Protein AF-M6VMA2-F1 (afdb_monomer)

Nearest PDB structures (foldseek):
  3pmo-assembly1_A  TM=9.880E-01  e=1.086E+00  Pseudomonas aeruginosa
  9gva-assembly1_BBB  TM=5.549E-01  e=5.946E-02  Porphyromonas gingivalis
  4eab-assembly1_A  TM=6.620E-01  e=3.600E-01  Caulobacter vibrioides
  3bss-assembly1_A  TM=4.924E-01  e=1.793E-01  Campylobacter jejuni
  4eaa-assembly1_A  TM=4.377E-01  e=2.540E-01  Caulobacter vibrioides

Structure (mmCIF, N/CA/C/O backbone):
data_AF-M6VMA2-F1
#
_entry.id   AF-M6VMA2-F1
#
loop_
_atom_site.group_PDB
_atom_site.id
_atom_site.type_symbol
_atom_site.label_atom_id
_atom_site.label_alt_id
_atom_site.label_comp_id
_atom_site.label_asym_id
_atom_site.label_entity_id
_atom_site.label_seq_id
_atom_site.pdbx_PDB_ins_code
_atom_site.Cartn_x
_atom_site.Cartn_y
_atom_site.Cartn_z
_atom_site.occupancy
_atom_site.B_iso_or_equiv
_atom_site.auth_seq_id
_atom_site.auth_comp_id
_atom_site.auth_asym_id
_atom_site.auth_atom_id
_atom_site.pdbx_PDB_model_num
ATOM 1 N N . MET A 1 1 ? 0.959 18.234 1.000 1.00 54.94 1 MET A N 1
ATOM 2 C CA . MET A 1 1 ? 0.957 16.882 1.595 1.00 54.94 1 MET A CA 1
ATOM 3 C C . MET A 1 1 ? 0.345 15.927 0.593 1.00 54.94 1 MET A C 1
ATOM 5 O O . MET A 1 1 ? -0.660 16.297 -0.007 1.00 54.94 1 MET A O 1
ATOM 9 N N . SER A 1 2 ? 0.962 14.766 0.369 1.00 61.25 2 SER A N 1
ATOM 10 C CA . SER A 1 2 ? 0.368 13.704 -0.448 1.00 61.25 2 SER A CA 1
ATOM 11 C C . SER A 1 2 ? -0.894 13.203 0.248 1.00 61.25 2 SER A C 1
ATOM 13 O O . SER A 1 2 ? -0.822 12.731 1.378 1.00 61.25 2 SER A O 1
ATOM 15 N N . LYS A 1 3 ? -2.047 13.365 -0.400 1.00 69.88 3 LYS A N 1
ATOM 16 C CA . LYS A 1 3 ? -3.338 12.890 0.103 1.00 69.88 3 LYS A CA 1
ATOM 17 C C . LYS A 1 3 ? -3.665 11.558 -0.553 1.00 69.88 3 LYS A C 1
ATOM 19 O O . LYS A 1 3 ? -3.625 11.462 -1.783 1.00 69.88 3 LYS A O 1
ATOM 24 N N . ILE A 1 4 ? -4.024 10.566 0.253 1.00 79.75 4 ILE A N 1
ATOM 25 C CA . ILE A 1 4 ? -4.527 9.279 -0.235 1.00 79.75 4 ILE A CA 1
ATOM 26 C C . ILE A 1 4 ? -6.029 9.175 0.000 1.00 79.75 4 ILE A C 1
ATOM 28 O O . ILE A 1 4 ? -6.593 9.879 0.837 1.00 79.75 4 ILE A O 1
ATOM 32 N N . LEU A 1 5 ? -6.675 8.286 -0.743 1.00 83.75 5 LEU A N 1
ATOM 33 C CA . LEU A 1 5 ? -8.076 7.948 -0.578 1.00 83.75 5 LEU A CA 1
ATOM 34 C C . LEU A 1 5 ? -8.197 6.537 0.001 1.00 83.75 5 LEU A C 1
ATOM 36 O O . LEU A 1 5 ? -7.670 5.591 -0.582 1.00 83.75 5 LEU A O 1
ATOM 40 N N . LEU A 1 6 ? -8.940 6.371 1.096 1.00 82.88 6 LEU A N 1
ATOM 41 C CA . LEU A 1 6 ? -9.276 5.046 1.640 1.00 82.88 6 LEU A CA 1
ATOM 42 C C . LEU A 1 6 ? -10.770 4.767 1.480 1.00 82.88 6 LEU A C 1
ATOM 44 O O . LEU A 1 6 ? -11.602 5.662 1.661 1.00 82.88 6 LEU A O 1
ATOM 48 N N . PHE A 1 7 ? -11.125 3.525 1.145 1.00 79.12 7 PHE A N 1
ATOM 49 C CA . PHE A 1 7 ? -12.523 3.130 0.957 1.00 79.12 7 PHE A CA 1
ATOM 50 C C . PHE A 1 7 ? -13.209 2.852 2.296 1.00 79.12 7 PHE A C 1
ATOM 52 O O . PHE A 1 7 ? -12.879 1.899 2.998 1.00 79.12 7 PHE A O 1
ATOM 59 N N . VAL A 1 8 ? -14.177 3.677 2.677 1.00 78.12 8 VAL A N 1
ATOM 60 C CA . VAL A 1 8 ? -14.902 3.581 3.948 1.00 78.12 8 VAL A CA 1
ATOM 61 C C . VAL A 1 8 ? -16.257 2.919 3.719 1.00 78.12 8 VAL A C 1
ATOM 63 O O . VAL A 1 8 ? -17.251 3.622 3.597 1.00 78.12 8 VAL A O 1
ATOM 66 N N . GLY A 1 9 ? -16.309 1.583 3.674 1.00 75.31 9 GLY A N 1
ATOM 67 C CA . GLY A 1 9 ? -17.556 0.796 3.641 1.00 75.31 9 GLY A CA 1
ATOM 68 C C . GLY A 1 9 ? -18.687 1.432 2.813 1.00 75.31 9 GLY A C 1
ATOM 69 O O . GLY A 1 9 ? -18.518 1.719 1.633 1.00 75.31 9 GLY A O 1
ATOM 70 N N . ASN A 1 10 ? -19.820 1.727 3.461 1.00 78.38 10 ASN A N 1
ATOM 71 C CA . ASN A 1 10 ? -21.011 2.321 2.828 1.00 78.38 10 ASN A CA 1
ATOM 72 C C . ASN A 1 10 ? -20.874 3.811 2.452 1.00 78.38 10 ASN A C 1
ATOM 74 O O . ASN A 1 10 ? -21.818 4.405 1.939 1.00 78.38 10 ASN A O 1
ATOM 78 N N . VAL A 1 11 ? -19.737 4.437 2.745 1.00 82.69 11 VAL A N 1
ATOM 79 C CA . VAL A 1 11 ? -19.480 5.868 2.528 1.00 82.69 11 VAL A CA 1
ATOM 80 C C . VAL A 1 11 ? -18.606 6.112 1.294 1.00 82.69 11 VAL A C 1
ATOM 82 O O . VAL A 1 11 ? -18.640 7.199 0.726 1.00 82.69 11 VAL A O 1
ATOM 85 N N . GLY A 1 12 ? -17.845 5.113 0.845 1.00 81.38 12 GLY A N 1
ATOM 86 C CA . GLY A 1 12 ? -16.957 5.248 -0.308 1.00 81.38 12 GLY A CA 1
ATOM 87 C C . GLY A 1 12 ? -15.598 5.869 0.027 1.00 81.38 12 GLY A C 1
ATOM 88 O O . GLY A 1 12 ? -15.126 5.803 1.160 1.00 81.38 12 GLY A O 1
ATOM 89 N N . TRP A 1 13 ? -14.925 6.424 -0.981 1.00 85.56 13 TRP A N 1
ATOM 90 C CA . TRP A 1 13 ? -13.554 6.935 -0.870 1.00 85.56 13 TRP A CA 1
ATOM 91 C C . TRP A 1 13 ? -13.496 8.264 -0.109 1.00 85.56 13 TRP A C 1
ATOM 93 O O . TRP A 1 13 ? -14.154 9.225 -0.503 1.00 85.56 13 TRP A O 1
ATOM 103 N N . LYS A 1 14 ? -12.677 8.336 0.945 1.00 86.56 14 LYS A N 1
ATOM 104 C CA . LYS A 1 14 ? -12.412 9.567 1.709 1.00 86.56 14 LYS A CA 1
ATOM 105 C C . LYS A 1 14 ? -10.937 9.930 1.678 1.00 86.56 14 LYS A C 1
ATOM 107 O O . LYS A 1 14 ? -10.112 9.028 1.624 1.00 86.56 14 LYS A O 1
ATOM 112 N N . GLU A 1 15 ? -10.630 11.226 1.724 1.00 85.62 15 GLU A N 1
ATOM 113 C CA . GLU A 1 15 ? -9.256 11.728 1.853 1.00 85.62 15 GLU A CA 1
ATOM 114 C C . GLU A 1 15 ? -8.706 11.470 3.254 1.00 85.62 15 GLU A C 1
ATOM 116 O O . GLU A 1 15 ? -9.408 11.688 4.241 1.00 85.62 15 GLU A O 1
ATOM 121 N N . PHE A 1 16 ? -7.441 11.060 3.322 1.00 81.69 16 PHE A N 1
ATOM 122 C CA . PHE A 1 16 ? -6.710 10.859 4.568 1.00 81.69 16 PHE A CA 1
ATOM 123 C C . PHE A 1 16 ? -5.323 11.488 4.505 1.00 81.69 16 PHE A C 1
ATOM 125 O O . PHE A 1 16 ? -4.668 11.514 3.454 1.00 81.69 16 PHE A O 1
ATOM 132 N N . ASP A 1 17 ? -4.901 11.986 5.664 1.00 79.44 17 ASP A N 1
ATOM 133 C CA . ASP A 1 17 ? -3.537 12.414 5.932 1.00 79.44 17 ASP A CA 1
ATOM 134 C C . ASP A 1 17 ? -2.729 11.199 6.401 1.00 79.44 17 ASP A C 1
ATOM 136 O O . ASP A 1 17 ? -3.156 10.470 7.292 1.00 79.44 17 ASP A O 1
ATOM 140 N N . LEU A 1 18 ? -1.561 10.974 5.802 1.00 75.94 18 LEU A N 1
ATOM 141 C CA . LEU A 1 18 ? -0.681 9.858 6.159 1.00 75.94 18 LEU A CA 1
ATOM 142 C C . LEU A 1 18 ? -0.093 9.978 7.576 1.00 75.94 18 LEU A C 1
ATOM 144 O O . LEU A 1 18 ? 0.490 9.014 8.065 1.00 75.94 18 LEU A O 1
ATOM 148 N N . SER A 1 19 ? -0.232 11.135 8.230 1.00 77.31 19 SER A N 1
ATOM 149 C CA . SER A 1 19 ? 0.099 11.306 9.649 1.00 77.31 19 SER A CA 1
ATOM 150 C C . SER A 1 19 ? -0.937 10.704 10.608 1.00 77.31 19 SER A C 1
ATOM 152 O O . SER A 1 19 ? -0.613 10.503 11.778 1.00 77.31 19 SER A O 1
ATOM 154 N N . ASP A 1 20 ? -2.146 10.373 10.140 1.00 82.50 20 ASP A N 1
ATOM 155 C CA . ASP A 1 20 ? -3.168 9.682 10.934 1.00 82.50 20 ASP A CA 1
ATOM 156 C C . ASP A 1 20 ? -2.931 8.165 10.902 1.00 82.50 20 ASP A C 1
ATOM 158 O O . ASP A 1 20 ? -3.448 7.428 10.056 1.00 82.50 20 ASP A O 1
ATOM 162 N N . THR A 1 21 ? -2.094 7.694 11.825 1.00 83.12 21 THR A N 1
ATOM 163 C CA . THR A 1 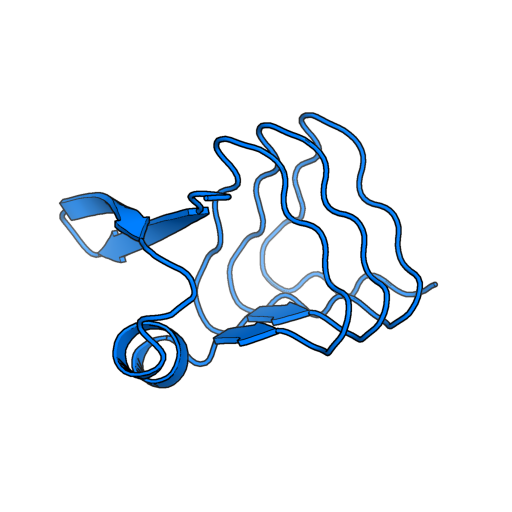21 ? -1.712 6.280 11.908 1.00 83.12 21 THR A CA 1
ATOM 164 C C . THR A 1 21 ? -2.843 5.385 12.418 1.00 83.12 21 THR A C 1
ATOM 166 O O . THR A 1 21 ? -2.861 4.202 12.085 1.00 83.12 21 THR A O 1
ATOM 169 N N . GLU A 1 22 ? -3.820 5.918 13.161 1.00 88.00 22 GLU A N 1
ATOM 170 C CA . GLU A 1 22 ? -4.908 5.123 13.751 1.00 88.00 22 GLU A CA 1
ATOM 171 C C . GLU A 1 22 ? -5.830 4.541 12.667 1.00 88.00 22 GLU A C 1
ATOM 173 O O . GLU A 1 22 ? -6.213 3.369 12.720 1.00 88.00 22 GLU A O 1
ATOM 178 N N . GLU A 1 23 ? -6.174 5.325 11.641 1.00 84.38 23 GLU A N 1
ATOM 179 C CA . GLU A 1 23 ? -6.987 4.827 10.524 1.00 84.38 23 GLU A CA 1
ATOM 180 C C . GLU A 1 23 ? -6.242 3.811 9.652 1.00 84.38 23 GLU A C 1
ATOM 182 O O . GLU A 1 23 ? -6.855 2.855 9.160 1.00 84.38 23 GLU A O 1
ATOM 187 N N . LEU A 1 24 ? -4.924 3.970 9.486 1.00 88.50 24 LEU A N 1
ATOM 188 C CA . LEU A 1 24 ? -4.091 2.984 8.794 1.00 88.50 24 LEU A CA 1
ATOM 189 C C . LEU A 1 24 ? -4.074 1.658 9.564 1.00 88.50 24 LEU A C 1
ATOM 191 O O . LEU A 1 24 ? -4.315 0.602 8.971 1.00 88.50 24 LEU A O 1
ATOM 195 N N . GLU A 1 25 ? -3.895 1.712 10.885 1.00 90.31 25 GLU A N 1
ATOM 196 C CA . GLU A 1 25 ? -3.926 0.543 11.769 1.00 90.31 25 GLU A CA 1
ATOM 197 C C . GLU A 1 25 ? -5.286 -0.168 11.738 1.00 90.31 25 GLU A C 1
ATOM 199 O O . GLU A 1 25 ? -5.338 -1.379 11.510 1.00 90.31 25 GLU A O 1
ATOM 204 N N . LYS A 1 26 ? -6.402 0.569 11.858 1.00 91.00 26 LYS A N 1
ATOM 205 C CA . LYS A 1 26 ? -7.770 0.007 11.777 1.00 91.00 26 LYS A CA 1
ATOM 206 C C . LYS A 1 26 ? -8.024 -0.768 10.487 1.00 91.00 26 LYS A C 1
ATOM 208 O O . LYS A 1 26 ? -8.796 -1.726 10.475 1.00 91.00 26 LYS A O 1
ATOM 213 N N . ARG A 1 27 ? -7.407 -0.341 9.386 1.00 88.31 27 ARG A N 1
ATOM 214 C CA . ARG A 1 27 ? -7.570 -0.944 8.053 1.00 88.31 27 ARG A CA 1
ATOM 215 C C . ARG A 1 27 ? -6.492 -1.967 7.733 1.00 88.31 27 ARG A C 1
ATOM 217 O O . ARG A 1 27 ? -6.520 -2.529 6.636 1.00 88.31 27 ARG A O 1
ATOM 224 N N . ASN A 1 28 ? -5.578 -2.215 8.669 1.00 95.19 28 ASN A N 1
ATOM 225 C CA . ASN A 1 28 ? -4.402 -3.053 8.492 1.00 95.19 28 ASN A CA 1
ATOM 226 C C . ASN A 1 28 ? -3.579 -2.645 7.259 1.00 95.19 28 ASN A C 1
ATOM 228 O O . ASN A 1 28 ? -3.229 -3.481 6.423 1.00 95.19 28 ASN A O 1
ATOM 232 N N . ILE A 1 29 ? -3.346 -1.341 7.107 1.00 94.56 29 ILE A N 1
ATOM 233 C CA . ILE A 1 29 ? -2.509 -0.773 6.053 1.00 94.56 29 ILE A CA 1
ATOM 234 C C . ILE A 1 29 ? -1.145 -0.451 6.653 1.00 94.56 29 ILE A C 1
ATOM 236 O O . ILE A 1 29 ? -1.051 0.315 7.608 1.00 94.56 29 ILE A O 1
ATOM 240 N N . THR A 1 30 ? -0.084 -1.005 6.074 1.00 94.94 30 THR A N 1
ATOM 241 C CA . THR A 1 30 ? 1.295 -0.689 6.465 1.00 94.94 30 THR A CA 1
ATOM 242 C C . THR A 1 30 ? 2.036 -0.081 5.290 1.00 94.94 30 THR A C 1
ATOM 244 O O . THR A 1 30 ? 2.003 -0.636 4.190 1.00 94.94 30 THR A O 1
ATOM 247 N N . ILE A 1 31 ? 2.726 1.030 5.533 1.00 93.88 31 ILE A N 1
ATOM 248 C CA . ILE A 1 31 ? 3.523 1.745 4.536 1.00 93.88 31 ILE A CA 1
ATOM 249 C C . ILE A 1 31 ? 4.971 1.743 5.019 1.00 93.88 31 ILE A C 1
ATOM 251 O O . ILE A 1 31 ? 5.245 2.186 6.134 1.00 93.88 31 ILE A O 1
ATOM 255 N N . GLY A 1 32 ? 5.877 1.207 4.202 1.00 94.75 32 GLY A N 1
ATOM 256 C CA . GLY A 1 32 ? 7.304 1.188 4.486 1.00 94.75 32 GLY A CA 1
ATOM 257 C C . GLY A 1 32 ? 7.931 2.583 4.522 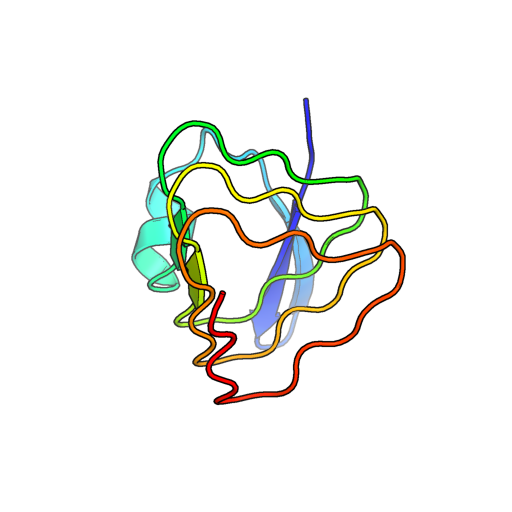1.00 94.75 32 GLY A C 1
ATOM 258 O O . GLY A 1 32 ? 7.295 3.620 4.317 1.00 94.75 32 GLY A O 1
ATOM 259 N N . THR A 1 33 ? 9.230 2.615 4.788 1.00 93.88 33 THR A N 1
ATOM 260 C CA . THR A 1 33 ? 10.009 3.857 4.777 1.00 93.88 33 THR A CA 1
ATOM 261 C C . THR A 1 33 ? 10.268 4.331 3.349 1.00 93.88 33 THR A C 1
ATOM 263 O O . THR A 1 33 ? 10.368 3.520 2.434 1.00 93.88 33 THR A O 1
ATOM 266 N N . ASN A 1 34 ? 10.423 5.646 3.166 1.00 94.62 34 ASN A N 1
ATOM 267 C CA . ASN A 1 34 ? 10.729 6.273 1.871 1.00 94.62 34 ASN A CA 1
ATOM 268 C C . ASN A 1 34 ? 9.713 5.969 0.746 1.00 94.62 34 ASN A C 1
ATOM 270 O O . ASN A 1 34 ? 10.045 6.000 -0.437 1.00 94.62 34 ASN A O 1
ATOM 274 N N . VAL A 1 35 ? 8.450 5.723 1.101 1.00 94.25 35 VAL A N 1
ATOM 275 C CA . VAL A 1 35 ? 7.384 5.549 0.111 1.00 94.25 35 VAL A CA 1
ATOM 276 C C . VAL A 1 35 ? 6.913 6.904 -0.408 1.00 94.25 35 VAL A C 1
ATOM 278 O O . VAL A 1 35 ? 6.574 7.808 0.362 1.00 94.25 35 VAL A O 1
ATOM 281 N N . LYS A 1 36 ? 6.837 7.040 -1.731 1.00 93.62 36 LYS A N 1
ATOM 282 C CA . LYS A 1 36 ? 6.255 8.207 -2.404 1.00 93.62 36 LYS A CA 1
ATOM 283 C C . LYS A 1 36 ? 4.897 7.831 -2.964 1.00 93.62 36 LYS A C 1
ATOM 285 O O . LYS A 1 36 ? 4.800 6.907 -3.764 1.00 93.62 36 LYS A O 1
ATOM 290 N N . ILE A 1 37 ? 3.858 8.566 -2.574 1.00 93.25 37 ILE A N 1
ATOM 291 C CA . ILE A 1 37 ? 2.493 8.340 -3.058 1.00 93.25 37 ILE A CA 1
ATOM 292 C C . ILE A 1 37 ? 2.007 9.575 -3.809 1.00 93.25 37 ILE A C 1
ATOM 294 O O . ILE A 1 37 ? 2.015 10.690 -3.271 1.00 93.25 37 ILE A O 1
ATOM 298 N N . GLY A 1 38 ? 1.618 9.362 -5.065 1.00 92.50 38 GLY A N 1
ATOM 299 C CA . GLY A 1 38 ? 1.034 10.364 -5.942 1.00 92.50 38 GLY A CA 1
ATOM 300 C C . GLY A 1 38 ? -0.373 10.782 -5.520 1.00 92.50 38 GLY A C 1
ATOM 301 O O . GLY A 1 38 ? -0.952 10.298 -4.546 1.00 92.50 38 GLY A O 1
ATOM 302 N N . ASN A 1 39 ? -0.949 11.714 -6.270 1.00 90.00 39 ASN A N 1
ATOM 303 C CA . ASN A 1 39 ? -2.253 12.277 -5.941 1.00 90.00 39 ASN A CA 1
ATOM 304 C C . ASN A 1 39 ? -3.396 11.358 -6.374 1.00 90.00 39 ASN A C 1
ATOM 306 O O . ASN A 1 39 ? -3.358 10.764 -7.454 1.00 90.00 39 ASN A O 1
ATOM 310 N N . GLY A 1 40 ? -4.455 11.301 -5.563 1.00 90.44 40 GLY A N 1
ATOM 311 C CA . GLY A 1 40 ? -5.678 10.566 -5.901 1.00 90.44 40 GLY A CA 1
ATOM 312 C C . GLY A 1 40 ? -5.508 9.047 -5.901 1.00 90.44 40 GLY A C 1
ATOM 313 O O . GLY A 1 40 ? -6.301 8.352 -6.534 1.00 90.44 40 GLY A O 1
ATOM 314 N N . VAL A 1 41 ? -4.476 8.541 -5.220 1.00 94.69 41 VAL A N 1
ATOM 315 C CA . VAL A 1 41 ? -4.272 7.105 -5.018 1.00 94.69 41 VAL A CA 1
ATOM 316 C C . VAL A 1 41 ? -5.351 6.567 -4.093 1.00 94.69 41 VAL A C 1
ATOM 318 O O . VAL A 1 41 ? -5.652 7.167 -3.063 1.00 94.69 41 VAL A O 1
ATOM 321 N N . LYS A 1 42 ? -5.925 5.432 -4.468 1.00 95.25 42 LYS A N 1
ATOM 322 C CA . LYS A 1 42 ? -6.977 4.732 -3.738 1.00 95.25 42 LYS A CA 1
ATOM 323 C C . LYS A 1 42 ? -6.412 3.445 -3.159 1.00 95.25 42 LYS A C 1
ATOM 325 O O . LYS A 1 42 ? -5.938 2.616 -3.924 1.00 95.25 42 LYS A O 1
ATOM 330 N N . ILE A 1 43 ? -6.475 3.272 -1.841 1.00 94.94 43 ILE A N 1
ATOM 331 C CA . ILE A 1 43 ? -5.965 2.081 -1.149 1.00 94.94 43 ILE A CA 1
ATOM 332 C C . ILE A 1 43 ? -7.111 1.364 -0.427 1.00 94.94 43 ILE A C 1
ATOM 334 O O . ILE A 1 43 ? -7.851 1.964 0.361 1.00 94.94 43 ILE A O 1
ATOM 338 N N . GLY A 1 44 ? -7.279 0.079 -0.736 1.00 94.88 44 GLY A N 1
ATOM 339 C CA . GLY A 1 44 ? -8.199 -0.831 -0.061 1.00 94.88 44 GLY A CA 1
ATOM 340 C C . GLY A 1 44 ? -7.745 -1.199 1.354 1.00 94.88 44 GLY A C 1
ATOM 341 O O . GLY A 1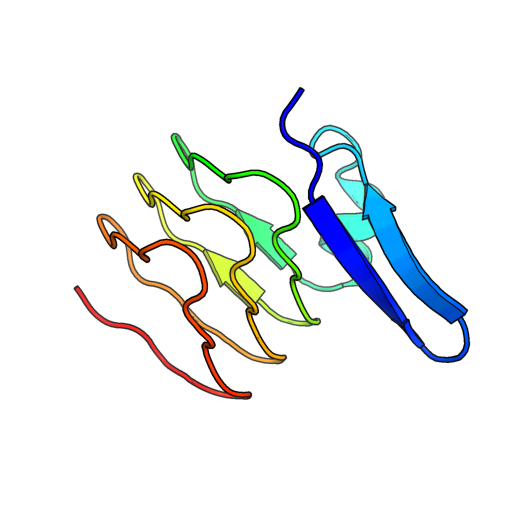 44 ? -6.836 -0.606 1.928 1.00 94.88 44 GLY A O 1
ATOM 342 N N . THR A 1 45 ? -8.392 -2.194 1.948 1.00 93.81 45 THR A N 1
ATOM 343 C CA . THR A 1 45 ? -8.041 -2.705 3.283 1.00 93.81 45 THR A CA 1
ATOM 344 C C . THR A 1 45 ? -7.023 -3.836 3.202 1.00 93.81 45 THR A C 1
ATOM 346 O O . THR A 1 45 ? -7.001 -4.576 2.217 1.00 93.81 45 THR A O 1
ATOM 349 N N . ASN A 1 46 ? -6.261 -4.048 4.276 1.00 96.69 46 ASN A N 1
ATOM 350 C CA . ASN A 1 46 ? -5.263 -5.112 4.386 1.00 96.69 46 ASN A CA 1
ATOM 351 C C . ASN A 1 46 ? -4.170 -5.008 3.307 1.00 96.69 46 ASN A C 1
ATOM 353 O O . ASN A 1 46 ? -3.898 -5.970 2.590 1.00 96.69 46 ASN A O 1
ATOM 357 N N . VAL A 1 47 ? -3.584 -3.820 3.157 1.00 97.56 47 VAL A N 1
ATOM 358 C CA . VAL A 1 47 ? -2.557 -3.539 2.146 1.00 97.56 47 VAL A CA 1
ATOM 359 C C . VAL A 1 47 ? -1.200 -3.377 2.813 1.00 97.56 47 VAL A C 1
ATOM 361 O O . VAL A 1 47 ? -1.065 -2.647 3.792 1.00 97.56 47 VAL A O 1
ATOM 364 N N . LYS A 1 48 ? -0.173 -4.020 2.260 1.00 98.06 48 LYS A N 1
ATOM 365 C CA . LYS A 1 48 ? 1.214 -3.818 2.687 1.00 98.06 48 LYS A CA 1
ATOM 366 C C . LYS A 1 48 ? 2.027 -3.239 1.546 1.00 98.06 48 LYS A C 1
ATOM 368 O O . LYS A 1 48 ? 2.097 -3.851 0.485 1.00 98.06 48 LYS A O 1
ATOM 373 N N . ILE A 1 49 ? 2.629 -2.082 1.782 1.00 97.69 49 ILE A N 1
ATOM 374 C CA . ILE A 1 49 ? 3.547 -1.420 0.859 1.00 97.69 49 ILE A CA 1
ATOM 375 C C . ILE A 1 49 ? 4.942 -1.503 1.471 1.00 97.69 49 ILE A C 1
ATOM 377 O O . ILE A 1 49 ? 5.122 -1.075 2.613 1.00 97.69 49 ILE A O 1
ATOM 381 N N . GLY A 1 50 ? 5.886 -2.078 0.729 1.00 98.00 50 GLY A N 1
ATOM 382 C CA . GLY A 1 50 ? 7.288 -2.196 1.113 1.00 98.00 50 GLY A CA 1
ATOM 383 C C . GLY A 1 50 ? 8.022 -0.859 1.221 1.00 98.00 50 GLY A C 1
ATOM 384 O O . GLY A 1 50 ? 7.433 0.223 1.148 1.00 98.00 50 GLY A O 1
ATOM 385 N N . HIS A 1 51 ? 9.327 -0.948 1.424 1.00 96.81 51 HIS A N 1
ATOM 386 C CA . HIS A 1 51 ? 10.249 0.179 1.491 1.00 96.81 51 HIS A CA 1
ATOM 387 C C . HIS A 1 51 ? 10.596 0.692 0.089 1.00 96.81 51 HIS A C 1
ATOM 389 O O . HIS A 1 51 ? 10.540 -0.052 -0.885 1.00 96.81 51 HIS A O 1
ATOM 395 N N . ASP A 1 52 ? 10.922 1.9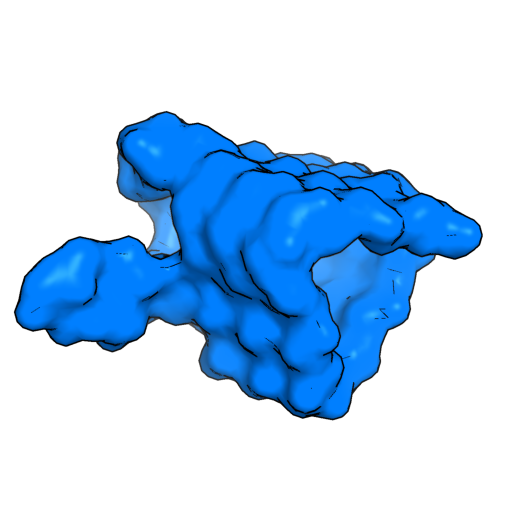81 -0.017 1.00 97.50 52 ASP A N 1
ATOM 396 C CA . ASP A 1 52 ? 11.448 2.588 -1.252 1.00 97.50 52 ASP A CA 1
ATOM 397 C C . ASP A 1 52 ? 10.502 2.500 -2.473 1.00 97.50 52 ASP A C 1
ATOM 399 O O . ASP A 1 52 ? 10.899 2.686 -3.623 1.00 97.50 52 ASP A O 1
ATOM 403 N N . VAL A 1 53 ? 9.204 2.295 -2.225 1.00 97.75 53 VAL A N 1
ATOM 404 C CA . VAL A 1 53 ? 8.175 2.201 -3.266 1.00 97.75 53 VAL A CA 1
ATOM 405 C C . VAL A 1 53 ? 7.786 3.583 -3.796 1.00 97.75 53 VAL A C 1
ATOM 407 O O . VAL A 1 53 ? 7.553 4.532 -3.040 1.00 97.75 53 VAL A O 1
ATOM 410 N N . THR A 1 54 ? 7.614 3.693 -5.114 1.00 97.25 54 THR A N 1
ATOM 411 C CA . THR A 1 54 ? 7.012 4.873 -5.755 1.00 97.25 54 THR A CA 1
ATOM 412 C C . THR A 1 54 ? 5.674 4.515 -6.390 1.00 97.25 54 THR A C 1
ATOM 414 O O . THR A 1 54 ? 5.610 3.688 -7.293 1.00 97.25 54 THR A O 1
ATOM 417 N N . ILE A 1 55 ? 4.606 5.179 -5.952 1.00 97.12 55 ILE A N 1
ATOM 418 C CA . ILE A 1 55 ? 3.252 5.046 -6.493 1.00 97.12 55 ILE A CA 1
ATOM 419 C C . ILE A 1 55 ? 2.892 6.331 -7.232 1.00 97.12 55 ILE A C 1
ATOM 421 O O . ILE A 1 55 ? 2.887 7.415 -6.645 1.00 97.12 55 ILE A O 1
ATOM 425 N N . GLY A 1 56 ? 2.571 6.201 -8.516 1.00 96.75 56 GLY A N 1
ATOM 426 C CA . GLY A 1 56 ? 2.125 7.283 -9.382 1.00 96.75 56 GLY A CA 1
ATOM 427 C C . GLY A 1 56 ? 0.761 7.864 -9.003 1.00 96.75 56 GLY A C 1
ATOM 428 O O . GLY A 1 56 ? 0.120 7.497 -8.017 1.00 96.75 56 GLY A O 1
ATOM 429 N N . ASN A 1 57 ? 0.289 8.810 -9.803 1.00 94.50 57 ASN A N 1
ATOM 430 C CA . ASN A 1 57 ? -1.006 9.452 -9.604 1.00 94.50 57 ASN A CA 1
ATOM 431 C C . ASN A 1 57 ? -2.159 8.537 -10.021 1.00 94.50 57 ASN A C 1
ATOM 433 O O . ASN A 1 57 ? -2.058 7.798 -10.997 1.00 94.50 57 ASN A O 1
ATOM 437 N N . ARG A 1 58 ? -3.311 8.681 -9.356 1.00 95.19 58 ARG A N 1
ATOM 438 C CA . ARG A 1 58 ? -4.579 8.019 -9.721 1.00 95.19 58 ARG A CA 1
ATOM 439 C C . ARG A 1 58 ? -4.487 6.487 -9.780 1.00 95.19 58 ARG A C 1
ATOM 441 O O . ARG A 1 58 ? -5.243 5.864 -10.515 1.00 95.19 58 ARG A O 1
ATOM 448 N N . VAL A 1 59 ? -3.577 5.896 -9.009 1.00 97.31 59 VAL A N 1
ATOM 449 C CA . VAL A 1 59 ? -3.445 4.441 -8.876 1.00 97.31 59 VAL A CA 1
ATOM 450 C C . VAL A 1 59 ? -4.565 3.890 -7.997 1.00 97.31 59 VAL A C 1
ATOM 452 O O . VAL A 1 59 ? -4.923 4.493 -6.982 1.00 97.31 59 VAL A O 1
ATOM 455 N N . TYR A 1 60 ? -5.094 2.726 -8.361 1.00 97.62 60 TYR A N 1
ATOM 456 C CA . TYR A 1 60 ? -5.983 1.935 -7.517 1.00 97.62 60 TYR A CA 1
ATOM 457 C C . TYR A 1 60 ? -5.245 0.715 -6.961 1.00 97.62 60 TYR A C 1
ATOM 459 O O . TYR A 1 60 ? -4.685 -0.073 -7.715 1.00 97.62 60 TYR A O 1
ATOM 467 N N . ILE A 1 61 ? -5.263 0.553 -5.640 1.00 97.69 61 ILE A N 1
ATOM 468 C CA . ILE A 1 61 ? -4.760 -0.617 -4.923 1.00 97.69 61 ILE A CA 1
ATOM 469 C C . ILE A 1 61 ? -5.945 -1.283 -4.232 1.00 97.69 61 ILE A C 1
ATOM 471 O O . ILE A 1 61 ? -6.571 -0.697 -3.344 1.00 97.69 61 ILE A O 1
ATOM 475 N N . GLY A 1 62 ? -6.257 -2.506 -4.650 1.00 97.25 62 GLY A N 1
ATOM 476 C CA . GLY A 1 62 ? -7.327 -3.321 -4.097 1.00 97.25 62 GLY A CA 1
ATOM 477 C C . GLY A 1 62 ? -7.070 -3.791 -2.663 1.00 97.25 62 GLY A C 1
ATOM 478 O O . GLY A 1 62 ? -6.085 -3.457 -2.008 1.00 97.25 62 GLY A O 1
ATOM 479 N N . ASN A 1 63 ? -7.994 -4.597 -2.160 1.00 96.31 63 ASN A N 1
ATOM 480 C CA . ASN A 1 63 ? -7.911 -5.206 -0.840 1.00 96.31 63 ASN A CA 1
ATOM 481 C C . ASN A 1 63 ? -6.916 -6.371 -0.829 1.00 96.31 63 ASN A C 1
ATOM 483 O O . ASN A 1 63 ? -6.798 -7.097 -1.814 1.00 96.31 63 ASN A O 1
ATOM 487 N N . ASN A 1 64 ? -6.295 -6.642 0.320 1.00 97.81 64 ASN A N 1
ATOM 488 C CA . ASN A 1 64 ? -5.404 -7.795 0.523 1.00 97.81 64 ASN A CA 1
ATOM 489 C C . ASN A 1 64 ? -4.149 -7.791 -0.372 1.00 97.81 64 ASN A C 1
ATOM 491 O O . ASN A 1 64 ? -3.630 -8.857 -0.703 1.00 97.81 64 ASN A O 1
ATOM 495 N N . VAL A 1 65 ? -3.676 -6.612 -0.776 1.00 98.62 65 VAL A N 1
ATOM 496 C CA . VAL A 1 65 ? -2.524 -6.461 -1.673 1.00 98.62 65 VAL A CA 1
ATOM 497 C C . VAL A 1 65 ? -1.212 -6.417 -0.893 1.00 98.62 65 VAL A C 1
ATOM 499 O O . VAL A 1 65 ? -1.127 -5.834 0.190 1.00 98.62 65 VAL A O 1
ATOM 502 N N . ARG A 1 66 ? -0.161 -7.003 -1.468 1.00 98.62 66 ARG A N 1
ATOM 503 C CA . ARG A 1 66 ? 1.225 -6.820 -1.019 1.00 98.62 66 ARG A CA 1
ATOM 504 C C . ARG A 1 66 ? 2.061 -6.268 -2.166 1.00 98.62 66 ARG A C 1
ATOM 506 O O . ARG A 1 66 ? 2.034 -6.827 -3.257 1.00 98.62 66 ARG A O 1
ATOM 513 N N . ILE A 1 67 ? 2.781 -5.186 -1.908 1.00 98.50 67 ILE A N 1
ATOM 514 C CA . ILE A 1 67 ? 3.746 -4.577 -2.824 1.00 98.50 67 ILE A CA 1
ATOM 515 C C . ILE A 1 67 ? 5.120 -4.720 -2.177 1.00 98.50 67 ILE A C 1
ATOM 517 O O . ILE A 1 67 ? 5.292 -4.302 -1.030 1.00 98.50 67 ILE A O 1
ATOM 521 N 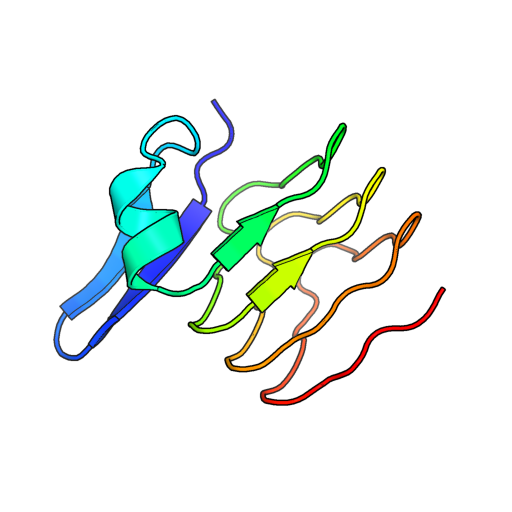N . ALA A 1 68 ? 6.051 -5.356 -2.886 1.00 98.50 68 ALA A N 1
ATOM 522 C CA . ALA A 1 68 ? 7.422 -5.557 -2.432 1.00 98.50 68 ALA A CA 1
ATOM 523 C C . ALA A 1 68 ? 8.208 -4.239 -2.346 1.00 98.50 68 ALA A C 1
ATOM 525 O O . ALA A 1 68 ? 7.758 -3.193 -2.817 1.00 98.50 68 ALA A O 1
ATOM 526 N N . ASP A 1 69 ? 9.381 -4.315 -1.723 1.00 98.38 69 ASP A N 1
ATOM 527 C CA . ASP A 1 69 ? 10.337 -3.211 -1.667 1.00 98.38 69 ASP A CA 1
ATOM 528 C C . ASP A 1 69 ? 10.803 -2.822 -3.083 1.00 98.38 69 ASP A C 1
ATOM 530 O O . ASP A 1 69 ? 10.742 -3.639 -4.003 1.00 98.38 69 ASP A O 1
ATOM 534 N N . ASP A 1 70 ? 11.237 -1.572 -3.262 1.00 97.88 70 ASP A N 1
ATOM 535 C CA . ASP A 1 70 ? 11.819 -1.028 -4.504 1.00 97.88 70 ASP A CA 1
ATOM 536 C C . ASP A 1 70 ? 10.894 -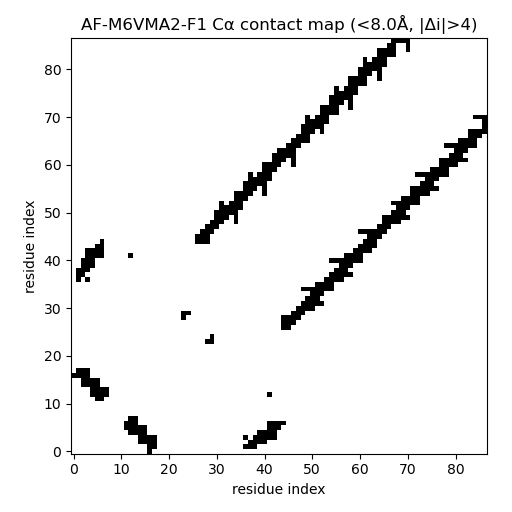1.030 -5.748 1.00 97.88 70 ASP A C 1
ATOM 538 O O . ASP A 1 70 ? 11.324 -0.746 -6.870 1.00 97.88 70 ASP A O 1
ATOM 542 N N . VAL A 1 71 ? 9.595 -1.294 -5.577 1.00 98.31 71 VAL A N 1
ATOM 543 C CA . VAL A 1 71 ? 8.621 -1.317 -6.680 1.00 98.31 71 VAL A CA 1
ATOM 544 C C . VAL A 1 71 ? 8.252 0.097 -7.158 1.00 98.31 71 VAL A C 1
ATOM 546 O O . VAL A 1 71 ? 8.004 1.015 -6.371 1.00 98.31 71 VAL A O 1
ATOM 549 N N . MET A 1 72 ? 8.103 0.261 -8.479 1.00 98.06 72 MET A N 1
ATOM 550 C CA . MET A 1 72 ? 7.504 1.447 -9.100 1.00 98.06 72 MET A CA 1
ATOM 551 C C . MET A 1 72 ? 6.163 1.112 -9.759 1.00 98.06 72 MET A C 1
ATOM 553 O O . MET A 1 72 ? 6.088 0.289 -10.667 1.00 98.06 72 MET A O 1
ATOM 557 N N . ILE A 1 73 ? 5.104 1.803 -9.338 1.00 97.81 73 ILE A N 1
ATOM 558 C CA . ILE A 1 73 ? 3.762 1.702 -9.916 1.00 97.81 73 ILE A CA 1
ATOM 559 C C . ILE A 1 73 ? 3.463 2.998 -10.666 1.00 97.81 73 ILE A C 1
ATOM 561 O O . ILE A 1 73 ? 3.471 4.078 -10.078 1.00 97.81 73 ILE A O 1
ATOM 565 N N . TYR A 1 74 ? 3.192 2.896 -11.965 1.00 98.00 74 TYR A N 1
ATOM 566 C CA . TYR A 1 74 ? 2.952 4.056 -12.822 1.00 98.00 74 TYR A CA 1
ATOM 567 C C . TYR A 1 74 ? 1.541 4.638 -12.681 1.00 98.00 74 TYR A C 1
ATOM 569 O O . TYR A 1 74 ? 0.613 3.989 -12.199 1.00 98.00 74 TYR A O 1
ATOM 577 N N . ASP A 1 75 ? 1.394 5.886 -13.127 1.00 97.94 75 ASP A N 1
ATOM 578 C CA . ASP A 1 75 ? 0.137 6.630 -13.109 1.00 97.94 75 ASP A CA 1
ATOM 579 C C . ASP A 1 75 ? -1.025 5.834 -13.725 1.00 97.94 75 ASP A C 1
ATOM 581 O O . ASP A 1 75 ? -0.919 5.295 -14.826 1.00 97.94 75 ASP A O 1
ATOM 585 N N . GLY A 1 76 ? -2.162 5.815 -13.028 1.00 97.38 76 GLY A N 1
ATOM 586 C CA . GLY A 1 76 ? -3.392 5.165 -13.485 1.00 97.38 76 GLY A CA 1
ATOM 587 C C . GLY A 1 76 ? -3.386 3.637 -13.420 1.00 97.38 76 GLY A C 1
ATOM 588 O O . GLY A 1 76 ? -4.346 3.030 -13.882 1.00 97.38 76 GLY A O 1
ATOM 589 N N . ALA A 1 77 ? -2.343 3.011 -12.868 1.00 98.25 77 ALA A N 1
ATOM 590 C CA . ALA A 1 77 ? -2.319 1.565 -12.691 1.00 98.25 77 ALA A CA 1
ATOM 591 C C . ALA A 1 77 ? -3.422 1.083 -11.734 1.00 98.25 77 ALA A C 1
ATOM 593 O O . ALA A 1 77 ? -3.786 1.764 -10.770 1.00 98.25 77 ALA A O 1
ATOM 594 N N . GLU A 1 78 ? -3.902 -0.133 -11.975 1.00 98.06 78 GLU A N 1
ATOM 595 C CA . GLU A 1 78 ? -4.872 -0.818 -11.125 1.00 98.06 78 GLU A CA 1
ATOM 596 C C . GLU A 1 78 ? -4.270 -2.139 -10.642 1.00 98.06 78 GLU A C 1
ATOM 598 O O . GLU A 1 78 ? -3.863 -2.982 -11.439 1.00 98.06 78 GLU A O 1
ATOM 603 N N . ILE A 1 79 ? -4.186 -2.305 -9.324 1.00 97.88 79 ILE A N 1
ATOM 604 C CA . ILE A 1 79 ? -3.711 -3.520 -8.668 1.00 97.88 79 ILE A CA 1
ATOM 605 C C . ILE A 1 79 ? -4.921 -4.198 -8.040 1.00 97.88 79 ILE A C 1
ATOM 607 O O . ILE A 1 79 ? -5.529 -3.672 -7.106 1.00 97.88 79 ILE A O 1
ATOM 611 N N . GLU A 1 80 ? -5.281 -5.359 -8.574 1.00 97.81 80 GLU A N 1
ATOM 612 C CA . GLU A 1 80 ? -6.485 -6.077 -8.167 1.00 97.81 80 GLU A CA 1
ATOM 613 C C . GLU A 1 80 ? -6.388 -6.677 -6.758 1.00 97.81 80 GLU A C 1
ATOM 615 O O . GLU A 1 80 ? -5.319 -6.829 -6.163 1.00 97.81 80 GLU A O 1
ATOM 620 N N . ASN A 1 81 ? -7.551 -7.043 -6.217 1.00 97.56 81 ASN A N 1
ATOM 621 C CA . ASN A 1 81 ? -7.655 -7.649 -4.896 1.00 97.56 81 ASN A CA 1
ATOM 622 C C . ASN A 1 81 ? -6.803 -8.924 -4.793 1.00 97.56 81 ASN A C 1
ATOM 624 O O . ASN A 1 81 ? -6.882 -9.808 -5.641 1.00 97.56 81 ASN A O 1
ATOM 628 N N . GLY A 1 82 ? -6.050 -9.055 -3.703 1.00 97.69 82 GLY A N 1
ATOM 629 C CA . GLY A 1 82 ? -5.228 -10.235 -3.426 1.00 97.69 82 GLY A CA 1
ATOM 630 C C . GLY A 1 82 ? -3.929 -10.315 -4.229 1.00 97.69 82 GLY A C 1
ATOM 631 O O . GLY A 1 82 ? -3.199 -11.294 -4.076 1.00 97.69 82 GLY A O 1
ATOM 632 N N . ALA A 1 83 ? -3.620 -9.313 -5.057 1.00 98.00 83 ALA A N 1
ATOM 633 C CA . ALA A 1 83 ? -2.384 -9.291 -5.822 1.00 98.00 83 ALA A CA 1
ATOM 634 C C . ALA A 1 83 ? -1.146 -9.251 -4.910 1.00 98.00 83 ALA A C 1
ATOM 636 O O . ALA A 1 83 ? -1.110 -8.580 -3.872 1.00 98.00 83 ALA A O 1
ATOM 637 N N . ASN A 1 84 ? -0.105 -9.955 -5.346 1.00 97.31 84 ASN A N 1
ATOM 638 C CA . ASN A 1 84 ? 1.240 -9.843 -4.805 1.00 97.31 84 ASN A CA 1
ATOM 639 C C . ASN A 1 84 ? 2.130 -9.278 -5.911 1.00 97.31 84 ASN A C 1
ATOM 641 O O . ASN A 1 84 ? 2.296 -9.932 -6.938 1.00 97.31 84 ASN A O 1
ATOM 645 N N . VAL A 1 85 ? 2.650 -8.069 -5.718 1.00 95.88 85 VAL A N 1
ATOM 646 C CA . VAL A 1 85 ? 3.513 -7.378 -6.680 1.00 95.88 85 VAL A CA 1
ATOM 647 C C . VAL A 1 85 ? 4.966 -7.588 -6.245 1.00 95.88 85 VAL A C 1
ATOM 649 O O . VAL A 1 85 ? 5.387 -6.952 -5.274 1.00 95.88 85 VAL A O 1
ATOM 652 N N . PRO A 1 86 ? 5.707 -8.517 -6.881 1.00 92.00 86 PRO A N 1
ATOM 653 C CA . PRO A 1 86 ? 7.137 -8.678 -6.637 1.00 92.00 86 PRO A CA 1
ATOM 654 C C . PRO A 1 86 ? 7.930 -7.527 -7.279 1.00 92.00 86 PRO A C 1
ATOM 656 O O . PRO A 1 86 ? 7.359 -6.730 -8.024 1.00 92.00 86 PRO A O 1
ATOM 659 N N . LEU A 1 87 ? 9.233 -7.469 -6.982 1.00 78.56 87 LEU A N 1
ATOM 660 C CA . LEU A 1 87 ? 10.189 -6.589 -7.662 1.00 78.56 87 LEU A CA 1
ATOM 661 C C . LEU A 1 87 ? 10.245 -6.863 -9.173 1.00 78.56 87 LEU A C 1
ATOM 663 O O . LEU A 1 87 ? 10.276 -8.063 -9.542 1.00 78.56 87 LEU A O 1
#

pLDDT: mean 91.23, std 8.8, range [54.94, 98.62]

Solvent-accessible s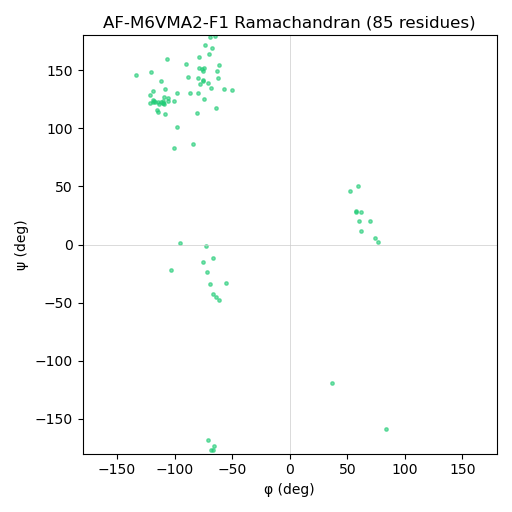urface area (backbone atoms only — not comparable to full-atom values): 4463 Å² total; per-residue (Å²): 131,65,42,38,25,39,66,46,78,100,75,39,73,39,83,44,60,81,86,51,56,66,65,33,55,77,39,48,41,47,77,37,58,76,53,44,60,29,53,66,21,34,40,41,44,42,24,39,40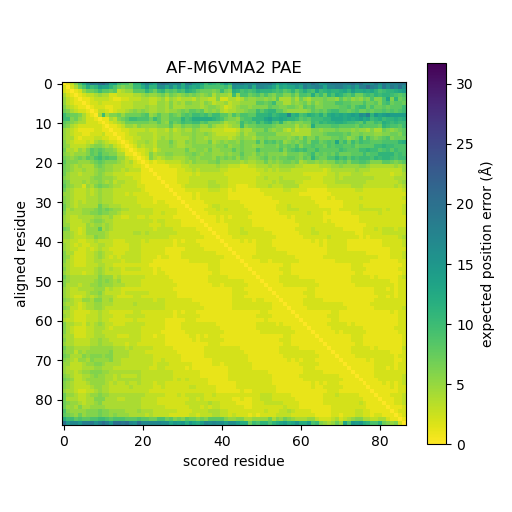,28,34,53,21,38,38,30,36,46,21,39,38,31,35,50,23,38,37,35,48,67,32,75,44,59,64,60,40,76,45,57,65,59,39,73,43,73,111

Foldseek 3Di:
DAWEWEQDPPVGTDTDDPVPVVVCVVQLHAAEACEAAEHHEYAYGNEYHYANEYHYYNEYHYALEYAYHNYYHYHNHYHYHNYYHDD

InterPro domains:
  IPR001451 Hexapeptide repeat [PF00132] (34-68)
  IPR011004 Trimeric LpxA-like superfamily [SSF51161] (28-85)
  IPR018357 Hexapeptide transferase, conserved site [PS00101] (31-59)
  IPR018357 Hexapeptide transferase, conserved site [PS00101] (37-65)
  IPR018357 Hexapeptide transferase, conserved site [PS00101] (43-71)

Mean predicted aligned error: 3.54 Å

Sequence (87 aa):
MSKILLFVGNVGWKEFDLSDTEELEKRNITIGTNVKIGNGVKIGTNVKIGHDVTIGNRVYIGNNVRIADDVMIYDGAEIENGANVPL

Organism: NCBI:txid1192864

Secondary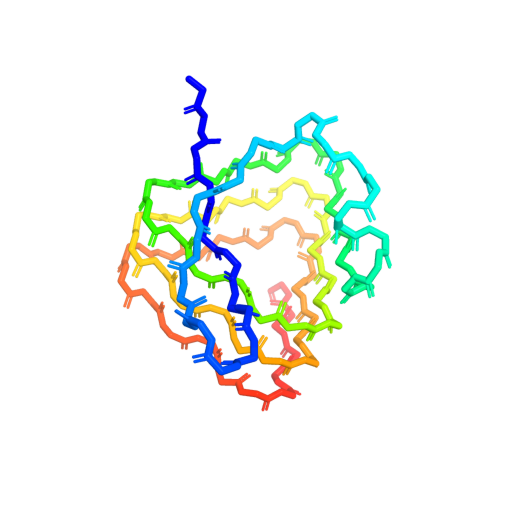 structure (DSSP, 8-state):
--EEEEEEGGGEEEEEETT-HHHHHHTT-EE-TT-EE-TTEEE-SS-EE-TT-EE-TT-EE-TT-EE-TT-EE-TT-EE-TT-EE--

Radius of gyration: 11.53 Å; Cα contacts (8 Å, |Δi|>4): 232; chains: 1; bounding box: 33×27×27 Å